Protein AF-A0A8A1LXC2-F1 (afdb_monomer)

Secondary structure (DSSP, 8-state):
-TTGGGSHHHHHHHHHTTTSGGGGGGSHHHHHT----TT-EETTTEEEEEEEEPPP--TTS-SS-S-S-S-EEEEEEEE-PPTT--STTTT-EEEEEEEEEEESSGGG-EEEEEEEEEEE--TTSPPPGGGSHHHHHHHHHHHHHHHHHHHHHH--

Mean predicted aligned error: 7.51 Å

Foldseek 3Di:
DLLVCPDPVLVQQLVLQVVPPLNCLSDPVNVVPDPLDAQDRHSQFWGWHDWDFDDDPPPPDPDDDPFFPPGKIKIKTWGHHDPNRPTPQNQKTKMKMWMWTWGGDDPPIDIDIDIDMDIDGDPPDDDDLCVDPVSVVVVVVSVVVVVVVVVVVVDD

Organism: Ajellomyces capsulatus (strain H88) (NCBI:txid544711)

Nearest PDB structures (foldseek):
  9hau-assembly1_AA  TM=4.492E-01  e=2.313E-01  Leviviridae sp.
  8jyw-assembly1_A  TM=5.998E-01  e=9.157E-01  Trichoplax adhaerens
  4u8u-assembly1_N  TM=3.973E-01  e=1.877E+00  Glossoscolex paulistus
  8uej-assembly1_IN  TM=2.956E-01  e=1.311E+00  Caulobacter phage phiCb5
  6ayg-assembly1_A  TM=2.691E-01  e=4.888E+00  Homo sapiens

Structure (mmCIF, N/CA/C/O backbone):
data_AF-A0A8A1LXC2-F1
#
_entry.id   AF-A0A8A1LXC2-F1
#
loop_
_atom_site.group_PDB
_atom_site.id
_atom_site.type_symbol
_atom_site.label_atom_id
_atom_site.label_alt_id
_atom_site.label_comp_id
_atom_site.label_asym_id
_atom_site.label_entity_id
_atom_site.label_seq_id
_atom_site.pdbx_PDB_ins_code
_atom_site.Cartn_x
_atom_site.Cartn_y
_atom_site.Cartn_z
_atom_site.occupancy
_atom_site.B_iso_or_equiv
_atom_site.auth_seq_id
_atom_site.auth_comp_id
_atom_site.auth_asym_id
_atom_site.auth_atom_id
_atom_site.pdbx_PDB_model_num
ATOM 1 N N . MET A 1 1 ? 6.259 -3.878 -0.459 1.00 83.00 1 MET A N 1
ATOM 2 C CA . MET A 1 1 ? 5.256 -3.900 0.638 1.00 83.00 1 MET A CA 1
ATOM 3 C C . MET A 1 1 ? 5.766 -4.456 1.982 1.00 83.00 1 MET A C 1
ATOM 5 O O . MET A 1 1 ? 5.307 -3.971 3.011 1.00 83.00 1 MET A O 1
ATOM 9 N N . LYS A 1 2 ? 6.761 -5.364 2.024 1.00 90.56 2 LYS A N 1
ATOM 10 C CA . LYS A 1 2 ? 7.376 -5.901 3.269 1.00 90.56 2 LYS A CA 1
ATOM 11 C C . LYS A 1 2 ? 7.970 -4.860 4.228 1.00 90.56 2 LYS A C 1
ATOM 13 O O . LYS A 1 2 ? 7.949 -5.017 5.444 1.00 90.56 2 LYS A O 1
ATOM 18 N N . VAL A 1 3 ? 8.540 -3.779 3.701 1.00 88.25 3 VAL A N 1
ATOM 19 C CA . VAL A 1 3 ? 9.126 -2.734 4.557 1.00 88.25 3 VAL A CA 1
ATOM 20 C C . VAL A 1 3 ? 8.027 -1.962 5.298 1.00 88.25 3 VAL A C 1
ATOM 22 O O . VAL A 1 3 ? 8.185 -1.660 6.478 1.00 88.25 3 VAL A O 1
ATOM 25 N N . PHE A 1 4 ? 6.880 -1.726 4.647 1.00 87.75 4 PHE A N 1
ATOM 26 C CA . PHE A 1 4 ? 5.727 -1.091 5.286 1.00 87.75 4 PHE A CA 1
ATOM 27 C C . PHE A 1 4 ? 5.189 -1.926 6.450 1.00 87.75 4 PHE A C 1
ATOM 29 O O . PHE A 1 4 ? 4.888 -1.346 7.489 1.00 87.75 4 PHE A O 1
ATOM 36 N N . SER A 1 5 ? 5.127 -3.262 6.329 1.00 91.00 5 SER A N 1
ATOM 37 C CA . SER A 1 5 ? 4.574 -4.143 7.377 1.00 91.00 5 SER A CA 1
ATOM 38 C C . SER A 1 5 ? 5.327 -4.072 8.716 1.00 91.00 5 SER A C 1
ATOM 40 O O . SER A 1 5 ? 4.807 -4.504 9.742 1.00 91.00 5 SER A O 1
ATOM 42 N N . ARG A 1 6 ? 6.521 -3.464 8.719 1.00 89.31 6 ARG A N 1
ATOM 43 C CA . ARG A 1 6 ? 7.380 -3.228 9.889 1.00 89.31 6 ARG A CA 1
ATOM 44 C C . ARG A 1 6 ? 7.269 -1.810 10.463 1.00 89.31 6 ARG A C 1
ATOM 46 O O . ARG A 1 6 ? 7.991 -1.476 11.400 1.00 89.31 6 ARG A O 1
ATOM 53 N N . THR A 1 7 ? 6.425 -0.952 9.895 1.00 86.19 7 THR A N 1
ATOM 54 C CA . THR A 1 7 ? 6.237 0.427 10.372 1.00 86.19 7 THR A CA 1
ATOM 55 C C . THR A 1 7 ? 5.313 0.477 11.594 1.00 86.19 7 THR A C 1
ATOM 57 O O . THR A 1 7 ? 4.448 -0.389 11.746 1.00 86.19 7 THR A O 1
ATOM 60 N N . PRO A 1 8 ? 5.413 1.516 12.448 1.00 86.06 8 PRO A N 1
ATOM 61 C CA . PRO A 1 8 ? 4.472 1.711 13.553 1.00 86.06 8 PRO A CA 1
ATOM 62 C C . PRO A 1 8 ? 3.006 1.731 13.098 1.00 86.06 8 PRO A C 1
ATOM 64 O O . PRO A 1 8 ? 2.153 1.122 13.739 1.00 86.06 8 PRO A O 1
ATOM 67 N N . GLN A 1 9 ? 2.720 2.372 11.959 1.00 86.12 9 GLN A N 1
ATOM 68 C CA . GLN A 1 9 ? 1.375 2.420 11.384 1.00 86.12 9 GLN A CA 1
ATOM 69 C C . GLN A 1 9 ? 0.871 1.020 11.008 1.00 86.12 9 GLN A C 1
ATOM 71 O O . GLN A 1 9 ? -0.258 0.670 11.346 1.00 86.12 9 GLN A O 1
ATOM 76 N N . ALA A 1 10 ? 1.711 0.192 10.383 1.00 90.25 10 ALA A N 1
ATOM 77 C CA . ALA A 1 10 ? 1.344 -1.182 10.059 1.00 90.25 10 ALA A CA 1
ATOM 78 C C . ALA A 1 10 ? 1.072 -2.033 11.303 1.00 90.25 10 ALA A C 1
ATOM 80 O O . ALA A 1 10 ? 0.110 -2.794 11.301 1.00 90.25 10 ALA A O 1
ATOM 81 N N . TYR A 1 11 ? 1.845 -1.879 12.383 1.00 91.75 11 TYR A N 1
ATOM 82 C CA . TYR A 1 11 ? 1.574 -2.599 13.632 1.00 91.75 11 TYR A CA 1
ATOM 83 C C . TYR A 1 11 ? 0.218 -2.233 14.243 1.00 91.75 11 TYR A C 1
ATOM 85 O O . TYR A 1 11 ? -0.491 -3.119 14.723 1.00 91.75 11 TYR A O 1
ATOM 93 N N . VAL A 1 12 ? -0.168 -0.952 14.196 1.00 90.44 12 VAL A N 1
ATOM 94 C CA . VAL A 1 12 ? -1.485 -0.498 14.672 1.00 90.44 12 VAL A CA 1
ATOM 95 C C . VAL A 1 12 ? -2.607 -1.125 13.842 1.00 90.44 12 VAL A C 1
ATOM 97 O O . VAL A 1 12 ? -3.514 -1.732 14.413 1.00 90.44 12 VAL A O 1
ATOM 100 N N . ILE A 1 13 ? -2.521 -1.041 12.509 1.00 91.44 13 ILE A N 1
ATOM 101 C CA . ILE A 1 13 ? -3.529 -1.617 11.602 1.00 91.44 13 ILE A CA 1
ATOM 102 C C . ILE A 1 13 ? -3.611 -3.135 11.805 1.00 91.44 13 ILE A C 1
ATOM 104 O O . ILE A 1 13 ? -4.695 -3.682 11.996 1.00 91.44 13 ILE A O 1
ATOM 108 N N . ARG A 1 14 ? -2.461 -3.817 11.837 1.00 94.56 14 ARG A N 1
ATOM 109 C CA . ARG A 1 14 ? -2.371 -5.264 12.043 1.00 94.56 14 ARG A CA 1
ATOM 110 C C . ARG A 1 14 ? -3.001 -5.681 13.370 1.00 94.56 14 ARG A C 1
ATOM 112 O O . ARG A 1 14 ? -3.776 -6.629 13.400 1.00 94.56 14 ARG A O 1
ATOM 119 N N . SER A 1 15 ? -2.733 -4.963 14.461 1.00 93.81 15 SER A N 1
ATOM 120 C CA . SER A 1 15 ? -3.335 -5.271 15.764 1.00 93.81 15 SER A CA 1
ATOM 121 C C . SER A 1 15 ? -4.861 -5.134 15.756 1.00 93.81 15 SER A C 1
ATOM 123 O O . SER A 1 15 ? -5.539 -5.942 16.390 1.00 93.81 15 SER A O 1
ATOM 125 N N . ALA A 1 16 ? -5.406 -4.151 15.037 1.00 93.06 16 ALA A N 1
ATOM 126 C CA . ALA A 1 16 ? -6.851 -3.966 14.889 1.00 93.06 16 ALA A CA 1
ATOM 127 C C . ALA A 1 16 ? -7.526 -5.040 14.011 1.00 93.06 16 ALA A C 1
ATOM 129 O O . ALA A 1 16 ? -8.750 -5.114 13.965 1.00 93.06 16 ALA A O 1
ATOM 130 N N . LEU A 1 17 ? -6.738 -5.888 13.344 1.00 94.62 17 LEU A N 1
ATOM 131 C CA . LEU A 1 17 ? -7.204 -7.004 12.519 1.00 94.62 17 LEU A CA 1
ATOM 132 C C . LEU A 1 17 ? -7.050 -8.370 13.202 1.00 94.62 17 LEU A C 1
ATOM 134 O O . LEU A 1 17 ? -7.234 -9.393 12.552 1.00 94.62 17 LEU A O 1
ATOM 138 N N . LYS A 1 18 ? -6.711 -8.445 14.495 1.00 92.94 18 LYS A N 1
ATOM 139 C CA . LYS A 1 18 ? -6.609 -9.739 15.198 1.00 92.94 18 LYS A CA 1
ATOM 140 C C . LYS A 1 18 ? -7.898 -10.560 15.051 1.00 92.94 18 LYS A C 1
ATOM 142 O O . LYS A 1 18 ? -8.985 -10.071 15.333 1.00 92.94 18 LYS A O 1
ATOM 147 N N . GLY A 1 19 ? -7.756 -11.815 14.620 1.00 91.56 19 GLY A N 1
ATOM 148 C CA . GLY A 1 19 ? -8.883 -12.714 14.333 1.00 91.56 19 GLY A CA 1
ATOM 149 C C . GLY A 1 19 ? -9.516 -12.531 12.947 1.00 91.56 19 GLY A C 1
ATOM 150 O O . GLY A 1 19 ? -10.338 -13.351 12.553 1.00 91.56 19 GLY A O 1
ATOM 151 N N . ASN A 1 20 ? -9.116 -11.510 12.184 1.00 94.50 20 ASN A N 1
ATOM 152 C CA . ASN A 1 20 ? -9.516 -11.314 10.794 1.00 94.50 20 ASN A CA 1
ATOM 153 C C . ASN A 1 20 ? -8.472 -11.948 9.844 1.00 94.50 20 ASN A C 1
ATOM 155 O O . ASN A 1 20 ? -7.271 -11.767 10.071 1.00 94.50 20 ASN A O 1
ATOM 159 N N . PRO A 1 21 ? -8.878 -12.631 8.753 1.00 94.38 21 PRO A N 1
ATOM 160 C CA . PRO A 1 21 ? -7.947 -13.187 7.760 1.00 94.38 21 PRO A CA 1
ATOM 161 C C . PRO A 1 21 ? -6.951 -12.166 7.188 1.00 94.38 21 PRO A C 1
ATOM 163 O O . PRO A 1 21 ? -5.793 -12.496 6.936 1.00 94.38 21 PRO A O 1
ATOM 166 N N . ALA A 1 22 ? -7.358 -10.899 7.062 1.00 95.56 22 ALA A N 1
ATOM 167 C CA . ALA A 1 22 ? -6.512 -9.811 6.582 1.00 95.56 22 ALA A CA 1
ATOM 168 C C . ALA A 1 22 ? -5.276 -9.564 7.470 1.00 95.56 22 ALA A C 1
ATOM 170 O O . ALA A 1 22 ? -4.297 -8.988 7.001 1.00 95.56 22 ALA A O 1
ATOM 171 N N . HIS A 1 23 ? -5.261 -10.035 8.723 1.00 95.88 23 HIS A N 1
ATOM 172 C CA . HIS A 1 23 ? -4.083 -9.976 9.593 1.00 95.88 23 HIS A CA 1
ATOM 173 C C . HIS A 1 23 ? -2.858 -10.688 9.000 1.00 95.88 23 HIS A C 1
ATOM 175 O O . HIS A 1 23 ? -1.732 -10.224 9.186 1.00 95.88 23 HIS A O 1
ATOM 181 N N . ALA A 1 24 ? -3.059 -11.807 8.296 1.00 95.88 24 ALA A N 1
ATOM 182 C CA . ALA A 1 24 ? -1.971 -12.593 7.710 1.00 95.88 24 ALA A CA 1
ATOM 183 C C . ALA A 1 24 ? -1.309 -11.888 6.511 1.00 95.88 24 ALA A C 1
ATOM 185 O O . ALA A 1 24 ? -0.155 -12.148 6.191 1.00 95.88 24 ALA A O 1
ATOM 186 N N . THR A 1 25 ? -1.992 -10.918 5.892 1.00 96.38 25 THR A N 1
ATOM 187 C CA . THR A 1 25 ? -1.486 -10.191 4.708 1.00 96.38 25 THR A CA 1
ATOM 188 C C . THR A 1 25 ? -0.328 -9.225 5.003 1.00 96.38 25 THR A C 1
ATOM 190 O O . THR A 1 25 ? 0.176 -8.559 4.101 1.00 96.38 25 THR A O 1
ATOM 193 N N . PHE A 1 26 ? 0.098 -9.132 6.268 1.00 96.56 26 PHE A N 1
ATOM 194 C CA . PHE A 1 26 ? 1.299 -8.407 6.697 1.00 96.56 26 PHE A CA 1
ATOM 195 C C . PHE A 1 26 ? 2.552 -9.290 6.735 1.00 96.56 26 PHE A C 1
ATOM 197 O O . PHE A 1 26 ? 3.657 -8.764 6.901 1.00 96.56 26 PHE A O 1
ATOM 204 N N . ASP A 1 27 ? 2.391 -10.613 6.662 1.00 96.12 27 ASP A N 1
ATOM 205 C CA . ASP A 1 27 ? 3.495 -11.558 6.779 1.00 96.12 27 ASP A CA 1
ATOM 206 C C . ASP A 1 27 ? 4.323 -11.593 5.498 1.00 96.12 27 ASP A C 1
ATOM 208 O O . ASP A 1 27 ? 3.779 -11.589 4.395 1.00 96.12 27 ASP A O 1
ATOM 212 N N . ASP A 1 28 ? 5.650 -11.661 5.647 1.00 95.31 28 ASP A N 1
ATOM 213 C CA . ASP A 1 28 ? 6.575 -11.658 4.509 1.00 95.31 28 ASP A CA 1
ATOM 214 C C . ASP A 1 28 ? 6.249 -12.785 3.518 1.00 95.31 28 ASP A C 1
ATOM 216 O O . ASP A 1 28 ? 6.217 -12.535 2.322 1.00 95.31 28 ASP A O 1
ATOM 220 N N . ALA A 1 29 ? 5.919 -13.985 4.012 1.00 95.81 29 ALA A N 1
ATOM 221 C CA . ALA A 1 29 ? 5.546 -15.122 3.171 1.00 95.81 29 ALA A CA 1
ATOM 222 C C . ALA A 1 29 ? 4.261 -14.876 2.366 1.00 95.81 29 ALA A C 1
ATOM 224 O O . ALA A 1 29 ? 4.163 -15.319 1.227 1.00 95.81 29 ALA A O 1
ATOM 225 N N . CYS A 1 30 ? 3.287 -14.160 2.939 1.00 95.69 30 CYS A N 1
ATOM 226 C CA . CYS A 1 30 ? 2.090 -13.777 2.201 1.00 95.69 30 CYS A CA 1
ATOM 227 C C . CYS A 1 30 ? 2.445 -12.752 1.126 1.00 95.69 30 CYS A C 1
ATOM 229 O O . CYS A 1 30 ? 2.059 -12.936 -0.018 1.00 95.69 30 CYS A O 1
ATOM 231 N N . ILE A 1 31 ? 3.219 -11.718 1.477 1.00 94.75 31 ILE A N 1
ATOM 232 C CA . ILE A 1 31 ? 3.608 -10.654 0.544 1.00 94.75 31 ILE A CA 1
ATOM 233 C C . ILE A 1 31 ? 4.466 -11.196 -0.608 1.00 94.75 31 ILE A C 1
ATOM 235 O O . ILE A 1 31 ? 4.305 -10.749 -1.738 1.00 94.75 31 ILE A O 1
ATOM 239 N N . ASP A 1 32 ? 5.359 -12.145 -0.332 1.00 94.25 32 ASP A N 1
ATOM 240 C CA . ASP A 1 32 ? 6.244 -12.758 -1.329 1.00 94.25 32 ASP A CA 1
ATOM 241 C C . ASP A 1 32 ? 5.506 -13.697 -2.291 1.00 94.25 32 ASP A C 1
ATOM 243 O O . ASP A 1 32 ? 6.000 -13.948 -3.386 1.00 94.25 32 ASP A O 1
ATOM 247 N N . ALA A 1 33 ? 4.328 -14.193 -1.905 1.00 95.75 33 ALA A N 1
ATOM 248 C CA . ALA A 1 33 ? 3.474 -15.022 -2.751 1.00 95.75 33 ALA A CA 1
ATOM 249 C C . ALA A 1 33 ? 2.483 -14.210 -3.607 1.00 95.75 33 ALA A C 1
ATOM 251 O O . ALA A 1 33 ? 1.764 -14.799 -4.410 1.00 95.75 33 ALA A O 1
ATOM 252 N N . LEU A 1 34 ? 2.404 -12.886 -3.423 1.00 95.00 34 LEU A N 1
ATOM 253 C CA . LEU A 1 34 ? 1.482 -12.039 -4.177 1.00 95.00 34 LEU A CA 1
ATOM 254 C C . LEU A 1 34 ? 1.957 -11.844 -5.614 1.00 95.00 34 LEU A C 1
ATOM 256 O O . LEU A 1 34 ? 3.093 -11.439 -5.859 1.00 95.00 34 LEU A O 1
ATOM 260 N N . GLU A 1 35 ? 1.028 -12.003 -6.550 1.00 94.88 35 GLU A N 1
ATOM 261 C CA . GLU A 1 35 ? 1.212 -11.587 -7.941 1.00 94.88 35 GLU A CA 1
ATOM 262 C C . GLU A 1 35 ? 0.707 -10.155 -8.182 1.00 94.88 35 GLU A C 1
ATOM 264 O O . GLU A 1 35 ? 0.871 -9.617 -9.274 1.00 94.88 35 GLU A O 1
ATOM 269 N N . PHE A 1 36 ? 0.110 -9.517 -7.171 1.00 94.88 36 PHE A N 1
ATOM 270 C CA . PHE A 1 36 ? -0.502 -8.192 -7.262 1.00 94.88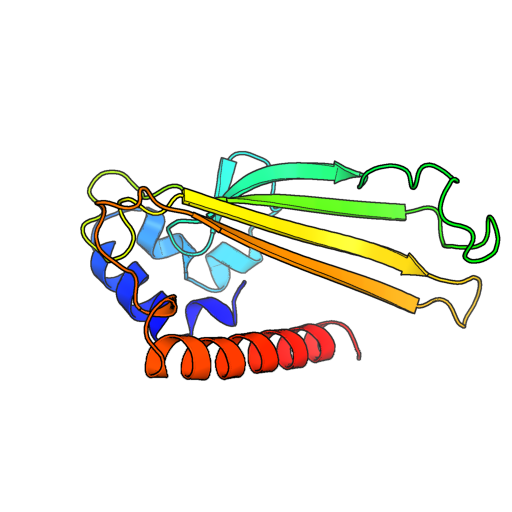 36 PHE A CA 1
ATOM 271 C C . PHE A 1 36 ? -1.554 -8.118 -8.375 1.00 94.88 36 PHE A C 1
ATOM 273 O O . PHE A 1 36 ? -1.586 -7.166 -9.150 1.00 94.88 36 PHE A O 1
ATOM 280 N N . VAL A 1 37 ? -2.410 -9.133 -8.473 1.00 96.38 37 VAL A N 1
ATOM 281 C CA . VAL A 1 37 ? -3.541 -9.166 -9.414 1.00 96.38 37 VAL A CA 1
ATOM 282 C C . VAL A 1 37 ? -4.813 -8.621 -8.755 1.00 96.38 37 VAL A C 1
ATOM 284 O O . VAL A 1 37 ? -4.900 -8.617 -7.526 1.00 96.38 37 VAL A O 1
ATOM 287 N N . PRO A 1 38 ? -5.814 -8.141 -9.521 1.00 97.94 38 PRO A N 1
ATOM 288 C CA . PRO A 1 38 ? -7.042 -7.604 -8.941 1.00 97.94 38 PRO A CA 1
ATOM 289 C C . PRO A 1 38 ? -7.688 -8.545 -7.914 1.00 97.94 38 PRO A C 1
ATOM 291 O O . PRO A 1 38 ? -7.911 -9.722 -8.188 1.00 97.94 38 PRO A O 1
ATOM 294 N N . GLY A 1 39 ? -7.996 -8.006 -6.733 1.00 96.94 39 GLY A N 1
ATOM 295 C CA . GLY A 1 39 ? -8.509 -8.751 -5.579 1.00 96.94 39 GLY A CA 1
ATOM 296 C C . GLY A 1 39 ? -7.450 -9.126 -4.537 1.00 96.94 39 GLY A C 1
ATOM 297 O O . GLY A 1 39 ? -7.813 -9.382 -3.386 1.00 96.94 39 GLY A O 1
ATOM 298 N N . ASP A 1 40 ? -6.159 -9.091 -4.883 1.00 97.19 40 ASP A N 1
ATOM 299 C CA . ASP A 1 40 ? -5.082 -9.322 -3.921 1.00 97.19 40 ASP A CA 1
ATOM 300 C C . ASP A 1 40 ? -5.121 -8.281 -2.803 1.00 97.19 40 ASP A C 1
ATOM 302 O O . ASP A 1 40 ? -5.143 -7.072 -3.046 1.00 97.19 40 ASP A O 1
ATOM 306 N N . ARG A 1 41 ? -5.092 -8.751 -1.553 1.00 96.38 41 ARG A N 1
ATOM 307 C CA . ARG A 1 41 ? -5.073 -7.896 -0.365 1.00 96.38 41 ARG A CA 1
ATOM 308 C C . ARG A 1 41 ? -3.692 -7.887 0.269 1.00 96.38 41 ARG A C 1
ATOM 310 O O . ARG A 1 41 ? -3.142 -8.932 0.604 1.00 96.38 41 ARG A O 1
ATOM 317 N N . VAL A 1 42 ? -3.173 -6.692 0.516 1.00 94.75 42 VAL A N 1
ATOM 318 C CA . VAL A 1 42 ? -1.820 -6.454 1.016 1.00 94.75 42 VAL A CA 1
ATOM 319 C C . VAL A 1 42 ? -1.872 -5.577 2.257 1.00 94.75 42 VAL A C 1
ATOM 321 O O . VAL A 1 42 ? -2.558 -4.555 2.276 1.00 94.75 42 VAL A O 1
ATOM 324 N N . ASN A 1 43 ? -1.122 -5.946 3.299 1.00 94.81 43 ASN A N 1
ATOM 325 C CA . ASN A 1 43 ? -1.008 -5.172 4.540 1.00 94.81 43 ASN A CA 1
ATOM 326 C C . ASN A 1 43 ? -2.374 -4.728 5.107 1.00 94.81 43 ASN A C 1
ATOM 328 O O . ASN A 1 43 ? -2.566 -3.586 5.530 1.00 94.81 43 ASN A O 1
ATOM 332 N N . GLY A 1 44 ? -3.339 -5.642 5.088 1.00 94.94 44 GLY A N 1
ATOM 333 C CA . GLY A 1 44 ? -4.649 -5.526 5.712 1.00 94.94 44 GLY A CA 1
ATOM 334 C C . GLY A 1 44 ? -5.673 -4.765 4.884 1.00 94.94 44 GLY A C 1
ATOM 335 O O . GLY A 1 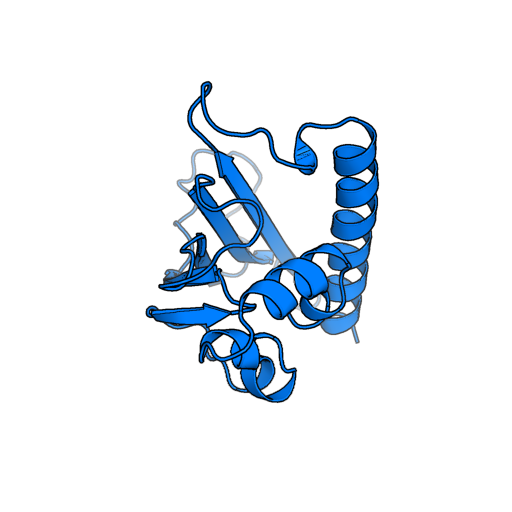44 ? -6.778 -5.260 4.686 1.00 94.94 44 GLY A O 1
ATOM 336 N N . ALA A 1 45 ? -5.325 -3.574 4.409 1.00 92.38 45 ALA A N 1
ATOM 337 C CA . ALA A 1 45 ? -6.300 -2.628 3.871 1.00 92.38 45 ALA A CA 1
ATOM 338 C C . ALA A 1 45 ? -6.078 -2.247 2.403 1.00 92.38 45 ALA A C 1
ATOM 340 O O . ALA A 1 45 ? -6.932 -1.577 1.845 1.00 92.38 45 ALA A O 1
ATOM 341 N N . TYR A 1 46 ? -4.980 -2.647 1.7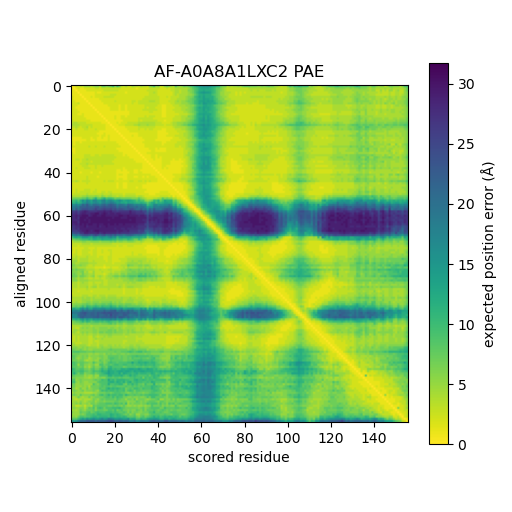60 1.00 94.50 46 TYR A N 1
ATOM 342 C CA . TYR A 1 46 ? -4.755 -2.321 0.350 1.00 94.50 46 TYR A CA 1
ATOM 343 C C . TYR A 1 46 ? -5.228 -3.474 -0.523 1.00 94.50 46 TYR A C 1
ATOM 345 O O . TYR A 1 46 ? -4.698 -4.574 -0.405 1.00 94.50 46 TYR A O 1
ATOM 353 N N . VAL A 1 47 ? -6.221 -3.236 -1.372 1.00 97.00 47 VAL A N 1
ATOM 354 C CA . VAL A 1 47 ? -6.741 -4.229 -2.317 1.00 97.00 47 VAL A CA 1
ATOM 355 C C . VAL A 1 47 ? -6.359 -3.803 -3.719 1.00 97.00 47 VAL A C 1
ATOM 357 O O . VAL A 1 47 ? -6.658 -2.681 -4.120 1.00 97.00 47 VAL A O 1
ATOM 360 N N . VAL A 1 48 ? -5.695 -4.679 -4.464 1.00 97.75 48 VAL A N 1
ATOM 361 C CA . VAL A 1 48 ? -5.356 -4.421 -5.862 1.00 97.75 48 VAL A CA 1
ATOM 362 C C . VAL A 1 48 ? -6.642 -4.301 -6.673 1.00 97.75 48 VAL A C 1
ATOM 364 O O . VAL A 1 48 ? -7.492 -5.190 -6.653 1.00 97.75 48 VAL A O 1
ATOM 367 N N . THR A 1 49 ? -6.772 -3.203 -7.407 1.00 97.69 49 THR A N 1
ATOM 368 C CA . THR A 1 49 ? -7.893 -2.942 -8.317 1.00 97.69 49 THR A CA 1
ATOM 369 C C . THR A 1 49 ? -7.478 -3.020 -9.778 1.00 97.69 49 THR A C 1
ATOM 371 O O . THR A 1 49 ? -8.322 -3.268 -10.635 1.00 97.69 49 THR A O 1
ATOM 374 N N . TYR A 1 50 ? -6.188 -2.843 -10.068 1.00 96.12 50 TYR A N 1
ATOM 375 C CA . TYR A 1 50 ? -5.651 -2.878 -11.422 1.00 96.12 50 TYR A CA 1
ATOM 376 C C . TYR A 1 50 ? -4.217 -3.410 -11.433 1.00 96.12 50 TYR A C 1
ATOM 378 O O . TYR A 1 50 ? -3.413 -3.042 -10.576 1.00 96.12 50 TYR A O 1
ATOM 386 N N . ARG A 1 51 ? -3.900 -4.223 -12.444 1.00 94.69 51 ARG A N 1
ATOM 387 C CA . ARG A 1 51 ? -2.537 -4.557 -12.867 1.00 94.69 51 ARG A CA 1
ATOM 388 C C . ARG A 1 51 ? -2.514 -4.651 -14.387 1.00 94.69 51 ARG A C 1
ATOM 390 O O . ARG A 1 51 ? -3.363 -5.329 -14.962 1.00 94.69 51 ARG A O 1
ATOM 397 N N . GLY A 1 52 ? -1.556 -3.993 -15.018 1.00 92.12 52 GLY A N 1
ATOM 398 C CA . GLY A 1 52 ? -1.413 -4.016 -16.468 1.00 92.12 52 GLY A CA 1
ATOM 399 C C . GLY A 1 52 ? -0.448 -2.953 -16.963 1.00 92.12 52 GLY A C 1
ATOM 400 O O . GLY A 1 52 ? 0.358 -2.435 -16.190 1.00 92.12 52 GLY A O 1
ATOM 401 N N . GLU A 1 53 ? -0.549 -2.637 -18.247 1.00 87.81 53 GLU A N 1
ATOM 402 C CA . GLU A 1 53 ? 0.240 -1.579 -18.870 1.00 87.81 53 GLU A CA 1
ATOM 403 C C . GLU A 1 53 ? -0.117 -0.208 -18.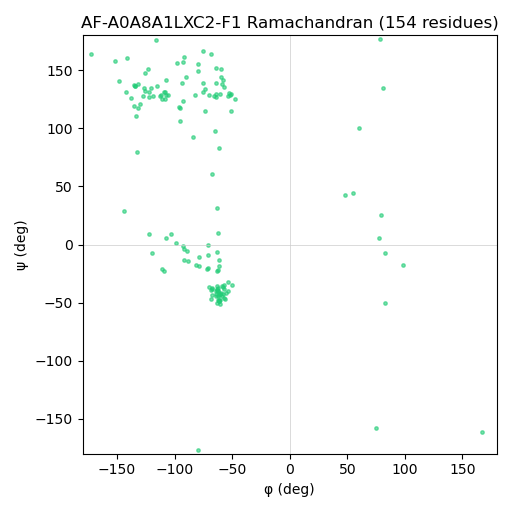270 1.00 87.81 53 GLU A C 1
ATOM 405 O O . GLU A 1 53 ? -1.277 0.096 -17.974 1.00 87.81 53 GLU A O 1
ATOM 410 N N . GLY A 1 54 ? 0.884 0.637 -18.030 1.00 74.12 54 GLY A N 1
ATOM 411 C CA . GLY A 1 54 ? 0.620 2.029 -17.680 1.00 74.12 54 GLY A CA 1
ATOM 412 C C . GLY A 1 54 ? 0.043 2.803 -18.871 1.00 74.12 54 GLY A C 1
ATOM 413 O O . GLY A 1 54 ? 0.101 2.328 -20.004 1.00 74.12 54 GLY A O 1
ATOM 414 N N . PRO A 1 55 ? -0.559 3.982 -18.636 1.00 66.50 55 PRO A N 1
ATOM 415 C CA . PRO A 1 55 ? -1.119 4.783 -19.719 1.00 66.50 55 PRO A CA 1
ATOM 416 C C . PRO A 1 55 ? -0.043 5.106 -20.763 1.00 66.50 55 PRO A C 1
ATOM 418 O O . PRO A 1 55 ? 1.067 5.499 -20.396 1.00 66.50 55 PRO A O 1
ATOM 421 N N . GLU A 1 56 ? -0.384 4.970 -22.051 1.00 58.41 56 GLU A N 1
ATOM 422 C CA . GLU A 1 56 ? 0.447 5.501 -23.134 1.00 58.41 56 GLU A CA 1
ATOM 423 C C . GLU A 1 56 ? 0.726 6.978 -22.832 1.00 58.41 56 GLU A C 1
ATOM 425 O O . GLU A 1 56 ? -0.191 7.752 -22.536 1.00 58.41 56 GLU A O 1
ATOM 430 N N . GLN A 1 57 ? 1.999 7.382 -22.867 1.00 55.97 57 GLN A N 1
ATOM 431 C CA . GLN A 1 57 ? 2.329 8.799 -22.810 1.00 55.97 57 GLN A CA 1
ATOM 432 C C . GLN A 1 57 ? 1.780 9.450 -24.082 1.00 55.97 57 GLN A C 1
ATOM 434 O O . GLN A 1 57 ? 2.419 9.414 -25.134 1.00 55.97 57 GLN A O 1
ATOM 439 N N . ASP A 1 58 ? 0.599 10.064 -23.984 1.00 45.62 58 ASP A N 1
ATOM 440 C CA . ASP A 1 58 ? 0.094 10.973 -25.006 1.00 45.62 58 ASP A CA 1
ATOM 441 C C . ASP A 1 58 ? 1.196 12.000 -25.283 1.00 45.62 58 ASP A C 1
ATOM 443 O O . ASP A 1 58 ? 1.575 12.778 -24.401 1.00 45.62 58 ASP A O 1
ATOM 447 N N . GLY A 1 59 ? 1.734 11.977 -26.506 1.00 49.25 59 GLY A N 1
ATOM 448 C CA . GLY A 1 59 ? 2.935 12.691 -26.960 1.00 49.25 59 GLY A CA 1
ATOM 449 C C . GLY A 1 59 ? 2.878 14.228 -26.938 1.00 49.25 59 GLY A C 1
ATOM 450 O O . GLY A 1 59 ? 3.491 14.881 -27.778 1.00 49.25 59 GLY A O 1
ATOM 451 N N . SER A 1 60 ? 2.143 14.828 -26.003 1.00 45.41 60 SER A N 1
ATOM 452 C CA . SER A 1 60 ? 2.041 16.269 -25.764 1.00 45.41 60 SER A CA 1
ATOM 453 C C . SER A 1 60 ? 3.103 16.803 -24.789 1.00 45.41 60 SER A C 1
ATOM 455 O O . SER A 1 60 ? 3.360 18.008 -24.749 1.00 45.41 60 SER A O 1
ATOM 457 N N . GLY A 1 61 ? 3.791 15.927 -24.053 1.00 42.44 61 GLY A N 1
ATOM 458 C CA . GLY A 1 61 ? 4.962 16.285 -23.261 1.00 42.44 61 GLY A CA 1
ATOM 459 C C . GLY A 1 61 ? 6.225 16.286 -24.116 1.00 42.44 61 GLY A C 1
ATOM 460 O O . GLY A 1 61 ? 6.891 15.266 -24.239 1.00 42.44 61 GLY A O 1
ATOM 461 N N . SER A 1 62 ? 6.599 17.435 -24.684 1.00 41.81 62 SER A N 1
ATOM 462 C CA . SER A 1 62 ? 7.950 17.653 -25.224 1.00 41.81 62 SER A CA 1
ATOM 463 C C . SER A 1 62 ? 9.012 17.523 -24.120 1.00 41.81 62 SER A C 1
ATOM 465 O O . SER A 1 62 ? 9.496 18.509 -23.569 1.00 41.81 62 SER A O 1
ATOM 467 N N . ARG A 1 63 ? 9.407 16.285 -23.823 1.00 43.19 63 ARG A N 1
ATOM 468 C CA . ARG A 1 63 ? 10.734 15.903 -23.340 1.00 43.19 63 ARG A CA 1
ATOM 469 C C . ARG A 1 63 ? 11.190 14.696 -24.154 1.00 43.19 63 ARG A C 1
ATOM 471 O O . ARG A 1 63 ? 11.096 13.570 -23.707 1.00 43.19 63 ARG A O 1
ATOM 478 N N . GLY A 1 64 ? 11.667 14.991 -25.361 1.00 35.19 64 GLY A N 1
ATOM 479 C CA . GLY A 1 64 ? 12.672 14.203 -26.073 1.00 35.19 64 GLY A CA 1
ATOM 480 C C . GLY A 1 64 ? 12.344 12.743 -26.394 1.00 35.19 64 GLY A C 1
ATOM 481 O O . GLY A 1 64 ? 12.643 11.866 -25.602 1.00 35.19 64 GLY A O 1
ATOM 482 N N . GLY A 1 65 ? 11.936 12.513 -27.645 1.00 38.38 65 GLY A N 1
ATOM 483 C CA . GLY A 1 65 ? 12.278 11.302 -28.400 1.00 38.38 65 GLY A CA 1
ATOM 484 C C . GLY A 1 65 ? 11.440 10.057 -28.109 1.00 38.38 65 GLY A C 1
ATOM 485 O O . GLY A 1 65 ? 11.221 9.678 -26.967 1.00 38.38 65 GLY A O 1
ATOM 486 N N . LYS A 1 66 ? 11.027 9.373 -29.179 1.00 45.47 66 LYS A N 1
ATOM 487 C CA . LYS A 1 66 ? 10.540 7.985 -29.167 1.00 45.47 66 LYS A CA 1
ATOM 488 C C . LYS A 1 66 ? 11.691 7.022 -28.811 1.00 45.47 66 LYS A C 1
ATOM 490 O O . LYS A 1 66 ? 12.095 6.225 -29.651 1.00 45.47 66 LYS A O 1
ATOM 495 N N . ASN A 1 67 ? 12.282 7.176 -27.627 1.00 45.47 67 ASN A N 1
ATOM 496 C CA . ASN A 1 67 ? 13.533 6.514 -27.236 1.00 45.47 67 ASN A CA 1
ATOM 497 C C . ASN A 1 67 ? 13.552 6.110 -25.743 1.00 45.47 67 ASN A C 1
ATOM 499 O O . ASN A 1 67 ? 14.609 6.066 -25.112 1.00 45.47 67 ASN A O 1
ATOM 503 N N . SER A 1 68 ? 12.387 5.831 -25.158 1.00 49.16 68 SER A N 1
ATOM 504 C CA . SER A 1 68 ? 12.265 5.223 -23.826 1.00 49.16 68 SER A CA 1
ATOM 505 C C . SER A 1 68 ? 11.776 3.797 -24.025 1.00 49.16 68 SER A C 1
ATOM 507 O O . SER A 1 68 ? 10.854 3.594 -24.807 1.00 49.16 68 SER A O 1
ATOM 509 N N . ALA A 1 69 ? 12.417 2.811 -23.398 1.00 52.75 69 ALA A N 1
ATOM 510 C CA . ALA A 1 69 ? 12.041 1.409 -23.539 1.00 52.75 69 ALA A CA 1
ATOM 511 C C . ALA A 1 69 ? 10.516 1.217 -23.372 1.00 52.75 69 ALA A C 1
ATOM 513 O O . ALA A 1 69 ? 9.947 1.634 -22.369 1.00 52.75 69 ALA A O 1
ATOM 514 N N . ASP A 1 70 ? 9.893 0.590 -24.375 1.00 65.25 70 ASP A N 1
ATOM 515 C CA . ASP A 1 70 ? 8.445 0.531 -24.674 1.00 65.25 70 ASP A CA 1
ATOM 516 C C . ASP A 1 70 ? 7.551 -0.130 -23.603 1.00 65.25 70 ASP A C 1
ATOM 518 O O . ASP A 1 70 ? 6.385 -0.425 -23.859 1.00 65.25 70 ASP A O 1
ATOM 522 N N . TRP A 1 71 ? 8.072 -0.415 -22.409 1.00 72.06 71 TRP A N 1
ATOM 523 C CA . TRP A 1 71 ? 7.320 -1.080 -21.354 1.00 72.06 71 TRP A CA 1
ATOM 524 C C . TRP A 1 71 ? 7.071 -0.142 -20.174 1.00 72.06 71 TRP A C 1
ATOM 526 O O . TRP A 1 71 ? 7.976 0.473 -19.603 1.00 72.06 71 TRP A O 1
ATOM 536 N N . CYS A 1 72 ? 5.798 -0.071 -19.807 1.00 83.50 72 CYS A N 1
ATOM 537 C CA . CYS A 1 72 ? 5.308 0.612 -18.629 1.00 83.50 72 CYS A CA 1
ATOM 538 C C . CYS A 1 72 ? 4.358 -0.346 -17.922 1.00 83.50 72 CYS A C 1
ATOM 540 O O . CYS A 1 72 ? 3.341 -0.729 -18.493 1.00 83.50 72 CYS A O 1
ATOM 542 N N . GLU A 1 73 ? 4.680 -0.748 -16.698 1.00 90.25 73 GLU A N 1
ATOM 543 C CA . GLU A 1 73 ? 3.789 -1.559 -15.869 1.00 90.25 73 GLU A CA 1
ATOM 544 C C . GLU A 1 73 ? 3.210 -0.715 -14.742 1.00 90.25 73 GLU A C 1
ATOM 546 O O . GLU A 1 73 ? 3.906 0.098 -14.132 1.00 90.25 73 GLU A O 1
ATOM 551 N N . ARG A 1 74 ? 1.935 -0.936 -14.426 1.00 93.00 74 ARG A N 1
ATOM 552 C CA . ARG A 1 74 ? 1.217 -0.225 -13.375 1.00 93.00 74 ARG A CA 1
ATOM 553 C C . ARG A 1 74 ? 0.394 -1.178 -12.520 1.00 93.00 74 ARG A C 1
ATOM 555 O O . ARG A 1 74 ? -0.320 -2.040 -13.030 1.00 93.00 74 ARG A O 1
ATOM 562 N N . VAL A 1 75 ? 0.438 -0.951 -11.212 1.00 95.19 75 VAL A N 1
ATOM 563 C CA . VAL A 1 75 ? -0.439 -1.565 -10.212 1.00 95.19 75 VAL A CA 1
ATOM 564 C C . VAL A 1 75 ? -1.172 -0.461 -9.462 1.00 95.19 75 VAL A C 1
ATOM 566 O O . VAL A 1 75 ? -0.553 0.484 -8.972 1.00 95.19 75 VAL A O 1
ATOM 569 N N . GLU A 1 76 ? -2.488 -0.594 -9.334 1.00 96.00 76 GLU A N 1
ATOM 570 C CA . GLU A 1 76 ? -3.309 0.289 -8.505 1.00 96.00 76 GLU A CA 1
ATOM 571 C C . GLU A 1 76 ? -3.915 -0.504 -7.354 1.00 96.00 76 GLU A C 1
ATOM 573 O O . GLU A 1 76 ? -4.411 -1.618 -7.536 1.00 96.00 76 GLU A O 1
ATOM 578 N N . MET A 1 77 ? -3.885 0.080 -6.162 1.00 97.06 77 MET A N 1
ATOM 579 C CA . MET A 1 77 ? -4.468 -0.494 -4.960 1.00 97.06 77 MET A CA 1
ATOM 580 C C . MET A 1 77 ? -5.391 0.518 -4.300 1.00 97.06 77 MET A C 1
ATOM 582 O O . MET A 1 77 ? -4.966 1.630 -3.993 1.00 97.06 77 MET A O 1
ATOM 586 N N . ARG A 1 78 ? -6.629 0.127 -4.009 1.00 96.69 78 ARG A N 1
ATOM 587 C CA . ARG A 1 78 ? -7.558 0.936 -3.219 1.00 96.69 78 ARG A CA 1
ATOM 588 C C . ARG A 1 78 ? -7.426 0.603 -1.739 1.00 96.69 78 ARG A C 1
ATOM 590 O O . ARG A 1 78 ? -7.212 -0.549 -1.363 1.00 96.69 78 ARG A O 1
ATOM 597 N N . LEU A 1 79 ? -7.573 1.616 -0.894 1.00 94.38 79 LEU A N 1
ATOM 598 C CA . LEU A 1 79 ? -7.766 1.427 0.533 1.00 94.38 79 LEU A CA 1
ATOM 599 C C . LEU A 1 79 ? -9.194 0.922 0.775 1.00 94.38 79 LEU A C 1
ATOM 601 O O . LEU A 1 79 ? -10.168 1.626 0.521 1.00 94.38 79 LEU A O 1
ATOM 605 N N . GLU A 1 80 ? -9.304 -0.303 1.263 1.00 93.88 80 GLU A N 1
ATOM 606 C CA . GLU A 1 80 ? -10.552 -0.962 1.610 1.00 93.88 80 GLU A CA 1
ATOM 607 C C . GLU A 1 80 ? -10.398 -1.621 2.981 1.00 93.88 80 GLU A C 1
ATOM 609 O O . GLU A 1 80 ? -9.664 -2.603 3.153 1.00 93.88 80 GLU A O 1
ATOM 614 N N . THR A 1 81 ? -11.084 -1.076 3.982 1.00 92.12 81 THR A N 1
ATOM 615 C CA . THR A 1 81 ? -11.018 -1.610 5.340 1.00 92.12 81 THR A CA 1
ATOM 616 C C . THR A 1 81 ? -11.734 -2.965 5.423 1.00 92.12 81 THR A C 1
ATOM 618 O O . THR A 1 81 ? -12.877 -3.094 4.984 1.00 92.12 81 THR A O 1
ATOM 621 N N . PRO A 1 82 ? -11.088 -4.015 5.968 1.00 92.44 82 PRO A N 1
ATOM 622 C CA . PRO A 1 82 ? -11.733 -5.315 6.124 1.00 92.44 82 PRO A CA 1
ATOM 623 C C . PRO A 1 82 ? -12.984 -5.248 7.002 1.00 92.44 82 PRO A C 1
ATOM 625 O O . PRO A 1 82 ? -13.045 -4.477 7.961 1.00 92.44 82 PRO A O 1
ATOM 628 N N . ALA A 1 83 ? -13.945 -6.138 6.747 1.00 89.94 83 ALA A N 1
ATOM 629 C CA . ALA A 1 83 ? -15.118 -6.285 7.602 1.00 89.94 83 ALA A CA 1
ATOM 630 C C . ALA A 1 83 ? -14.715 -6.499 9.075 1.00 89.94 83 ALA A C 1
ATOM 632 O O . ALA A 1 83 ? -13.868 -7.338 9.393 1.00 89.94 83 ALA A O 1
ATOM 633 N N . GLY A 1 84 ? -15.321 -5.726 9.980 1.00 87.56 84 GLY A N 1
ATOM 634 C CA . GLY A 1 84 ? -15.012 -5.767 11.412 1.00 87.56 84 GLY A CA 1
ATOM 635 C C . GLY A 1 84 ? -13.725 -5.039 11.823 1.00 87.56 84 GLY A C 1
ATOM 636 O O . GLY A 1 84 ? -13.356 -5.098 12.995 1.00 87.56 84 GLY A O 1
ATOM 637 N N . TYR A 1 85 ? -13.042 -4.340 10.909 1.00 90.56 85 TYR A N 1
ATOM 638 C CA . TYR A 1 85 ? -11.921 -3.469 11.257 1.00 90.56 85 TYR A CA 1
ATOM 639 C C . TYR A 1 85 ? -12.394 -2.311 12.138 1.00 90.56 85 TYR A C 1
ATOM 641 O O . TYR A 1 85 ? -13.343 -1.617 11.788 1.00 90.56 85 TYR A O 1
ATOM 649 N N . THR A 1 86 ? -11.714 -2.089 13.264 1.00 85.56 86 THR A N 1
ATOM 650 C CA . THR A 1 86 ? -12.021 -1.029 14.249 1.00 85.56 86 THR A CA 1
ATOM 651 C C . THR A 1 86 ? -10.847 -0.075 14.489 1.00 85.56 86 THR A C 1
ATOM 653 O O . THR A 1 86 ? -10.863 0.728 15.422 1.00 85.56 86 THR A O 1
ATOM 656 N N . GLY A 1 87 ? -9.797 -0.183 13.671 1.00 84.75 87 GLY A N 1
ATOM 657 C CA . GLY A 1 87 ? -8.599 0.641 13.784 1.00 84.75 87 GLY A CA 1
ATOM 658 C C . GLY A 1 87 ? -8.765 2.040 13.177 1.00 84.75 87 GLY A C 1
ATOM 659 O O . GLY A 1 87 ? -9.840 2.403 12.707 1.00 84.75 87 GLY A O 1
ATOM 660 N N . PRO A 1 88 ? -7.701 2.858 13.170 1.00 81.81 88 PRO A N 1
ATOM 661 C CA . PRO A 1 88 ? -7.746 4.198 12.591 1.00 81.81 88 PRO A CA 1
ATOM 662 C C . PRO A 1 88 ? -8.002 4.166 11.077 1.00 81.81 88 PRO A C 1
ATOM 664 O O . PRO A 1 88 ? -7.586 3.230 10.393 1.00 81.81 88 PRO A O 1
ATOM 667 N N . GLY A 1 89 ? -8.624 5.229 10.558 1.00 81.94 89 GLY A N 1
ATOM 668 C CA . GLY A 1 89 ? -8.833 5.422 9.120 1.00 81.94 89 GLY A CA 1
ATOM 669 C C . GLY A 1 89 ? -10.000 4.633 8.524 1.00 81.94 89 GLY A C 1
ATOM 670 O O . GLY A 1 89 ? -9.961 4.345 7.337 1.00 81.94 89 GLY A O 1
ATOM 671 N N . GLN A 1 90 ? -11.016 4.273 9.322 1.00 87.88 90 GLN A N 1
ATOM 672 C CA . GLN A 1 90 ? -12.237 3.614 8.822 1.00 87.88 90 GLN A CA 1
ATOM 673 C C . GLN A 1 90 ? -12.949 4.425 7.740 1.00 87.88 90 GLN A C 1
ATOM 675 O O . GLN A 1 90 ? -13.424 3.847 6.769 1.00 87.88 90 GLN A O 1
ATOM 680 N N . ASP A 1 91 ? -12.970 5.745 7.914 1.00 89.31 91 ASP A N 1
ATOM 681 C CA . ASP A 1 91 ? -13.638 6.680 7.010 1.00 89.31 91 ASP A CA 1
ATOM 682 C C . ASP A 1 91 ? -12.684 7.229 5.930 1.00 89.31 91 ASP A C 1
ATOM 684 O O . ASP A 1 91 ? -13.075 8.021 5.082 1.00 89.31 91 ASP A O 1
ATOM 688 N N . VAL A 1 92 ? -11.407 6.825 5.952 1.00 90.25 92 VAL A N 1
ATOM 689 C CA . VAL A 1 92 ? -10.445 7.258 4.936 1.00 90.25 92 VAL A CA 1
ATOM 690 C C . VAL A 1 92 ? -10.598 6.391 3.705 1.00 90.25 92 VAL A C 1
ATOM 692 O O . VAL A 1 92 ? -10.496 5.166 3.762 1.00 90.25 92 VAL A O 1
ATOM 695 N N . GLU A 1 93 ? -10.742 7.053 2.572 1.00 93.00 93 GLU A N 1
ATOM 696 C CA . GLU A 1 93 ? -10.574 6.456 1.265 1.00 93.00 93 GLU A CA 1
ATOM 697 C C . GLU A 1 93 ? -9.176 6.763 0.735 1.00 93.00 93 GLU A C 1
ATOM 699 O O . GLU A 1 93 ? -8.528 7.744 1.110 1.00 93.00 93 GLU A O 1
ATOM 704 N N . GLY A 1 94 ? -8.690 5.922 -0.168 1.00 93.56 94 GLY A N 1
ATOM 705 C CA . GLY A 1 94 ? -7.420 6.192 -0.809 1.00 93.56 94 GLY A CA 1
ATOM 706 C C . GLY A 1 94 ? -7.093 5.241 -1.938 1.00 93.56 94 GLY A C 1
ATOM 707 O O . GLY A 1 94 ? -7.682 4.168 -2.063 1.00 93.56 94 GLY A O 1
ATOM 708 N N . VAL A 1 95 ? -6.127 5.653 -2.748 1.00 95.50 95 VAL A N 1
ATOM 709 C CA . VAL A 1 95 ? -5.552 4.881 -3.846 1.00 95.50 95 VAL A CA 1
ATOM 710 C C . VAL A 1 95 ? -4.036 5.003 -3.781 1.00 95.50 95 VAL A C 1
ATOM 712 O O . VAL A 1 95 ? -3.495 6.085 -3.562 1.00 95.50 95 VAL A O 1
ATOM 715 N N . ILE A 1 96 ? -3.349 3.885 -3.974 1.00 93.75 96 ILE A N 1
ATOM 716 C CA . ILE A 1 96 ? -1.918 3.829 -4.243 1.00 93.75 96 ILE A CA 1
ATOM 717 C C . ILE A 1 96 ? -1.751 3.424 -5.700 1.00 93.75 96 ILE A C 1
ATOM 719 O O . ILE A 1 96 ? -2.237 2.369 -6.100 1.00 93.75 96 ILE A O 1
ATOM 723 N N . VAL A 1 97 ? -1.025 4.231 -6.464 1.00 93.50 97 VAL A N 1
ATOM 724 C CA . VAL A 1 97 ? -0.581 3.904 -7.818 1.00 93.50 97 VAL A CA 1
ATOM 725 C C . VAL A 1 97 ? 0.918 3.639 -7.766 1.00 93.50 97 VAL A C 1
ATOM 727 O O . VAL A 1 97 ? 1.690 4.418 -7.201 1.00 93.50 97 VAL A O 1
ATOM 730 N N . VAL A 1 98 ? 1.341 2.508 -8.315 1.00 91.38 98 VAL A N 1
ATOM 731 C CA . VAL A 1 98 ? 2.749 2.143 -8.473 1.00 91.38 98 VAL A CA 1
ATOM 732 C C . VAL A 1 98 ? 2.991 1.897 -9.951 1.00 91.38 98 VAL A C 1
ATOM 734 O O . VAL A 1 98 ? 2.262 1.119 -10.557 1.00 91.38 98 VAL A O 1
ATOM 737 N N . GLY A 1 99 ? 3.996 2.557 -10.514 1.00 89.88 99 GLY A N 1
ATOM 738 C CA . GLY A 1 99 ? 4.404 2.421 -11.905 1.00 89.88 99 GLY A CA 1
ATOM 739 C C . GLY A 1 99 ? 5.885 2.078 -12.017 1.00 89.88 99 GLY A C 1
ATOM 740 O O . GLY A 1 99 ? 6.694 2.502 -11.186 1.00 89.88 99 GLY A O 1
ATOM 741 N N . VAL A 1 100 ? 6.234 1.314 -13.043 1.00 87.50 100 VAL A N 1
ATOM 742 C CA . VAL A 1 100 ? 7.613 1.031 -13.434 1.00 87.50 100 VAL A CA 1
ATOM 743 C C . VAL A 1 100 ? 7.736 1.305 -14.923 1.00 87.50 100 VAL A C 1
ATOM 745 O O . VAL A 1 100 ? 7.029 0.698 -15.721 1.00 87.50 100 VAL A O 1
ATOM 748 N N . GLU A 1 101 ? 8.633 2.217 -15.277 1.00 86.81 101 GLU A N 1
ATOM 749 C CA . GLU A 1 101 ? 8.875 2.646 -16.653 1.00 86.81 101 GLU A CA 1
ATOM 750 C C . GLU A 1 101 ? 10.330 2.370 -17.034 1.00 86.81 101 GLU A C 1
ATOM 752 O O . GLU A 1 101 ? 11.256 2.687 -16.279 1.00 86.81 101 GLU A O 1
ATOM 757 N N . GLY A 1 102 ? 10.548 1.805 -18.220 1.00 83.44 102 GLY A N 1
ATOM 758 C CA . GLY A 1 102 ? 11.875 1.754 -18.819 1.00 83.44 1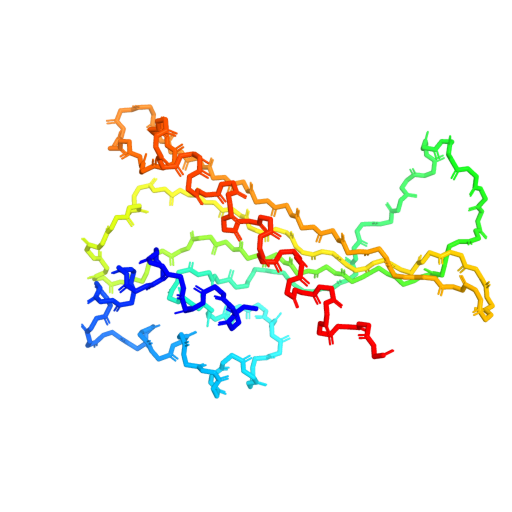02 GLY A CA 1
ATOM 759 C C . GLY A 1 102 ? 12.278 3.125 -19.375 1.00 83.44 102 GLY A C 1
ATOM 760 O O . GLY A 1 102 ? 11.519 3.762 -20.099 1.00 83.44 102 GLY A O 1
ATOM 761 N N . VAL A 1 103 ? 13.485 3.599 -19.060 1.00 82.12 103 VAL A N 1
ATOM 762 C CA . VAL A 1 103 ? 13.992 4.899 -19.540 1.00 82.12 103 VAL A CA 1
ATOM 763 C C . VAL A 1 103 ? 15.344 4.741 -20.240 1.00 82.12 103 VAL A C 1
ATOM 765 O O . VAL A 1 103 ? 16.251 4.117 -19.702 1.00 82.12 103 VAL A O 1
ATOM 768 N N . GLY A 1 104 ? 15.505 5.330 -21.430 1.00 72.88 104 GLY A N 1
ATOM 769 C CA . GLY A 1 104 ? 16.727 5.220 -22.243 1.00 72.88 104 GLY A CA 1
ATOM 770 C C . GLY A 1 104 ? 16.876 3.900 -23.020 1.00 72.88 104 GLY A C 1
ATOM 771 O O . GLY A 1 104 ? 16.053 2.994 -22.902 1.00 72.88 104 GLY A O 1
ATOM 772 N N . GLU A 1 105 ? 17.940 3.799 -23.826 1.00 65.19 105 GLU A N 1
ATOM 773 C CA . GLU A 1 105 ? 18.236 2.661 -24.715 1.00 65.19 105 GLU A CA 1
ATOM 774 C C . GLU A 1 105 ? 19.619 2.037 -24.428 1.00 65.19 105 GLU A C 1
ATOM 776 O O . GLU A 1 105 ? 20.562 2.723 -24.026 1.00 65.19 105 GLU A O 1
ATOM 781 N N . GLY A 1 106 ? 19.767 0.732 -24.694 1.00 63.47 106 GLY A N 1
ATOM 782 C CA . GLY A 1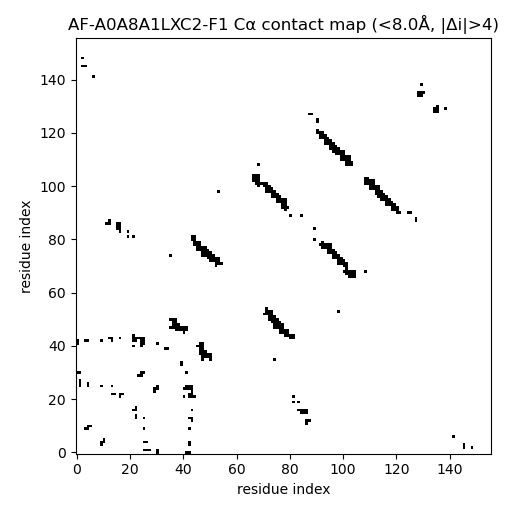 106 ? 21.050 0.013 -24.631 1.00 63.47 106 GLY A CA 1
ATOM 783 C C . GLY A 1 106 ? 21.553 -0.294 -23.212 1.00 63.47 106 GLY A C 1
ATOM 784 O O . GLY A 1 106 ? 20.784 -0.322 -22.257 1.00 63.47 106 GLY A O 1
ATOM 785 N N . GLU A 1 107 ? 22.865 -0.521 -23.058 1.00 61.25 107 GLU A N 1
ATOM 786 C CA . GLU A 1 107 ? 23.522 -0.848 -21.768 1.00 61.25 107 GLU A CA 1
ATOM 787 C C . GLU A 1 107 ? 23.428 0.273 -20.708 1.00 61.25 107 GLU A C 1
ATOM 789 O O . GLU A 1 107 ? 23.833 0.084 -19.564 1.00 61.25 107 GLU A O 1
ATOM 794 N N . GLN A 1 108 ? 22.900 1.442 -21.084 1.00 65.75 108 GLN A N 1
ATOM 795 C CA . GLN A 1 108 ? 22.698 2.613 -20.223 1.00 65.75 108 GLN A CA 1
ATOM 796 C C . GLN A 1 108 ? 21.218 2.840 -19.873 1.00 65.75 108 GLN A C 1
ATOM 798 O O . GLN A 1 108 ? 20.887 3.851 -19.251 1.00 65.75 108 GLN A O 1
ATOM 803 N N . GLY A 1 109 ? 20.331 1.921 -20.276 1.00 72.62 109 GLY A N 1
ATOM 804 C CA . GLY A 1 109 ? 18.922 1.949 -19.902 1.00 72.62 109 GLY A CA 1
ATOM 805 C C . GLY A 1 109 ? 18.742 1.911 -18.382 1.00 72.62 109 GLY A C 1
ATOM 806 O O . GLY A 1 109 ? 19.432 1.181 -17.668 1.00 72.62 109 GLY A O 1
ATOM 807 N N . GLY A 1 110 ? 17.818 2.724 -17.886 1.00 80.44 110 GLY A N 1
ATOM 808 C CA . GLY A 1 110 ? 17.432 2.804 -16.486 1.00 80.44 110 GLY A CA 1
ATOM 809 C C . GLY A 1 110 ? 15.982 2.388 -16.264 1.00 80.44 110 GLY A C 1
ATOM 810 O O . GLY A 1 110 ? 15.222 2.136 -17.198 1.00 80.44 110 GLY A O 1
ATOM 811 N N . ILE A 1 111 ? 15.597 2.354 -14.991 1.00 82.31 111 ILE A N 1
ATOM 812 C CA . ILE A 1 111 ? 14.219 2.128 -14.556 1.00 82.31 111 ILE A CA 1
ATOM 813 C C . ILE A 1 111 ? 13.769 3.361 -13.780 1.00 82.31 111 ILE A C 1
ATOM 815 O O . ILE A 1 111 ? 14.435 3.781 -12.829 1.00 82.31 111 ILE A O 1
ATOM 819 N N . LEU A 1 112 ? 12.630 3.925 -14.166 1.00 84.00 112 LEU A N 1
ATOM 820 C CA . LEU A 1 112 ? 11.927 4.935 -13.395 1.00 84.00 112 LEU A CA 1
ATOM 821 C C . LEU A 1 112 ? 10.842 4.250 -12.560 1.00 84.00 112 LEU A C 1
ATOM 823 O O . LEU A 1 112 ? 9.919 3.635 -13.085 1.00 84.00 112 LEU A O 1
ATOM 827 N N . LEU A 1 113 ? 10.966 4.364 -11.239 1.00 84.94 113 LEU A N 1
ATOM 828 C CA . LEU A 1 113 ? 9.928 3.942 -10.306 1.00 84.94 113 LEU A CA 1
ATOM 829 C C . LEU A 1 113 ? 9.028 5.129 -9.980 1.00 84.94 113 LEU A C 1
ATOM 831 O O . LEU A 1 113 ? 9.499 6.145 -9.464 1.00 84.94 113 LEU A O 1
ATOM 835 N N . VAL A 1 114 ? 7.731 4.967 -10.213 1.00 83.88 114 VAL A N 1
ATOM 836 C CA . VAL A 1 114 ? 6.703 5.939 -9.851 1.00 83.88 114 VAL A CA 1
ATOM 837 C C . VAL A 1 114 ? 5.883 5.365 -8.705 1.00 83.88 114 VAL A C 1
ATOM 839 O O . VAL A 1 114 ? 5.430 4.223 -8.742 1.00 83.88 114 VAL A O 1
ATOM 842 N N . ASN A 1 115 ? 5.686 6.154 -7.655 1.00 85.75 115 ASN A N 1
ATOM 843 C CA . ASN A 1 115 ? 4.748 5.814 -6.599 1.00 85.75 115 ASN A CA 1
ATOM 844 C C . ASN A 1 115 ? 3.968 7.053 -6.193 1.00 85.75 115 ASN A C 1
ATOM 846 O O . ASN A 1 115 ? 4.544 8.077 -5.833 1.00 85.75 115 ASN A O 1
ATOM 850 N N . GLU A 1 116 ? 2.653 6.922 -6.222 1.00 89.44 116 GLU A N 1
ATOM 851 C CA . GLU A 1 116 ? 1.733 7.980 -5.878 1.00 89.44 116 GLU A CA 1
ATOM 852 C C . GLU A 1 116 ? 0.686 7.439 -4.903 1.00 89.44 116 GLU A C 1
ATOM 854 O O . GLU A 1 116 ? 0.242 6.297 -5.005 1.00 89.44 116 GLU A O 1
ATOM 859 N N . THR A 1 117 ? 0.341 8.223 -3.884 1.00 88.25 117 THR A N 1
ATOM 860 C CA . THR A 1 117 ? -0.632 7.830 -2.857 1.00 88.25 117 THR A CA 1
ATOM 861 C C . THR A 1 117 ? -1.583 8.978 -2.593 1.00 88.25 117 THR A C 1
ATOM 863 O O . THR A 1 117 ? -1.166 10.059 -2.183 1.00 88.25 117 THR A O 1
ATOM 866 N N . TRP A 1 118 ? -2.865 8.732 -2.837 1.00 90.50 118 TRP A N 1
ATOM 867 C CA . TRP A 1 118 ? -3.951 9.679 -2.642 1.00 90.50 118 TRP A CA 1
ATOM 868 C C . TRP A 1 118 ? -4.793 9.161 -1.494 1.00 90.50 118 TRP A C 1
ATOM 870 O O . TRP A 1 118 ? -5.188 8.000 -1.492 1.00 90.50 118 TRP A O 1
ATOM 880 N N . MET A 1 119 ? -5.054 10.006 -0.507 1.00 90.62 119 MET A N 1
ATOM 881 C CA . MET A 1 119 ? -5.965 9.693 0.587 1.00 90.62 119 MET A CA 1
ATOM 882 C C . MET A 1 119 ? -6.877 10.885 0.802 1.00 90.62 119 MET A C 1
ATOM 884 O O . MET A 1 119 ? -6.419 12.029 0.802 1.00 90.62 119 MET A O 1
ATOM 888 N N . TRP A 1 120 ? -8.158 10.614 0.990 1.00 92.50 120 TRP A N 1
ATOM 889 C CA . TRP A 1 120 ? -9.160 11.626 1.267 1.00 92.50 120 TRP A CA 1
ATOM 890 C C . TRP A 1 120 ? -10.161 11.098 2.284 1.00 92.50 120 TRP A C 1
ATOM 892 O O . TRP A 1 120 ? -10.267 9.901 2.538 1.00 92.50 120 TRP A O 1
ATOM 902 N N . ARG A 1 121 ? -10.866 12.033 2.906 1.00 93.25 121 ARG A N 1
ATOM 903 C CA . ARG A 1 121 ? -11.936 11.769 3.859 1.00 93.25 121 ARG A CA 1
ATOM 904 C C . ARG A 1 121 ? -12.921 12.930 3.817 1.00 93.25 121 ARG A C 1
ATOM 906 O O . ARG A 1 121 ? -12.547 14.045 3.432 1.00 93.25 121 ARG A O 1
ATOM 913 N N . GLY A 1 122 ? -14.154 12.702 4.238 1.00 91.88 122 GLY A N 1
ATOM 914 C CA . GLY A 1 122 ? -15.127 13.763 4.453 1.00 91.88 122 GLY A CA 1
ATOM 915 C C . GLY A 1 122 ? -14.628 14.764 5.498 1.00 91.88 122 GLY A C 1
ATOM 916 O O . GLY A 1 122 ? -13.992 14.397 6.486 1.00 91.88 122 GLY A O 1
ATOM 917 N N . GLN A 1 123 ? -14.926 16.053 5.320 1.00 88.25 123 GLN A N 1
ATOM 918 C CA . GLN A 1 123 ? -14.425 17.109 6.214 1.00 88.25 123 GLN A CA 1
ATOM 919 C C . GLN A 1 123 ? -14.851 16.904 7.680 1.00 88.25 123 GLN A C 1
ATOM 921 O O . GLN A 1 123 ? -14.071 17.182 8.592 1.00 88.25 123 GLN A O 1
ATOM 926 N N . ALA A 1 124 ? -16.066 16.392 7.895 1.00 89.25 124 ALA A N 1
ATOM 927 C CA . ALA A 1 124 ? -16.640 16.135 9.216 1.00 89.25 124 ALA A CA 1
ATOM 928 C C . ALA A 1 124 ? -16.131 14.842 9.883 1.00 89.25 124 ALA A C 1
ATOM 930 O O . ALA A 1 124 ? -16.400 14.620 11.063 1.00 89.25 124 ALA A O 1
ATOM 931 N N . GLU A 1 125 ? -15.417 13.987 9.148 1.00 87.56 125 GLU A N 1
ATOM 932 C CA . GLU A 1 125 ? -14.892 12.724 9.668 1.00 87.56 125 GLU A CA 1
ATOM 933 C C . GLU A 1 125 ? -13.680 12.948 10.573 1.00 87.56 125 GLU A C 1
ATOM 935 O O . GLU A 1 125 ? -13.102 14.039 10.643 1.00 87.56 125 GLU A O 1
ATOM 940 N N . LYS A 1 126 ? -13.291 11.905 11.310 1.00 85.00 126 LYS A N 1
ATOM 941 C CA . LYS A 1 126 ? -12.191 12.014 12.268 1.00 85.00 126 LYS A CA 1
ATOM 942 C C . LYS A 1 126 ? -10.874 12.284 11.529 1.00 85.00 126 LYS A C 1
ATOM 944 O O . LYS A 1 126 ? -10.516 11.505 10.646 1.00 85.00 126 LYS A O 1
ATOM 949 N N . PRO A 1 127 ? -10.116 13.324 11.924 1.00 83.69 127 PRO A N 1
ATOM 950 C CA . PRO A 1 127 ? -8.787 13.554 11.382 1.00 83.69 127 PRO A CA 1
ATOM 951 C C . PRO A 1 127 ? -7.878 12.351 11.606 1.00 83.69 127 PRO A C 1
ATOM 953 O O . PRO A 1 127 ? -7.899 11.729 12.675 1.00 83.69 127 PRO A O 1
ATOM 956 N N . VAL A 1 128 ? -7.039 12.051 10.620 1.00 81.94 128 VAL A N 1
ATOM 957 C CA . VAL A 1 128 ? -5.999 11.033 10.766 1.00 81.94 128 VAL A CA 1
ATOM 958 C C . VAL A 1 128 ? -4.684 11.633 11.239 1.00 81.94 128 VAL A C 1
ATOM 960 O O . VAL A 1 128 ? -4.420 12.824 11.100 1.00 81.94 128 VAL A O 1
ATOM 963 N N . MET A 1 129 ? -3.810 10.774 11.767 1.00 77.44 129 MET A N 1
ATOM 964 C CA . MET A 1 129 ? -2.483 11.161 12.262 1.00 77.44 129 MET A CA 1
ATOM 965 C C . MET A 1 129 ? -1.685 11.997 11.251 1.00 77.44 129 MET A C 1
ATOM 967 O O . MET A 1 129 ? -0.961 12.904 11.654 1.00 77.44 129 MET A O 1
ATOM 971 N N . LEU A 1 130 ? -1.838 11.722 9.951 1.00 78.38 130 LEU A N 1
ATOM 972 C CA . LEU A 1 130 ? -1.139 12.423 8.867 1.00 78.38 130 LEU A CA 1
ATOM 973 C C . LEU A 1 130 ? -1.487 13.911 8.762 1.00 78.38 130 LEU A C 1
ATOM 975 O O . LEU A 1 130 ? -0.690 14.683 8.235 1.00 78.38 130 LEU A O 1
ATOM 979 N N . GLU A 1 131 ? -2.641 14.321 9.284 1.00 82.06 131 GLU A N 1
ATOM 980 C CA . GLU A 1 131 ? -3.075 15.720 9.292 1.00 82.06 131 GLU A CA 1
ATOM 981 C C . GLU A 1 131 ? -2.444 16.517 10.443 1.00 82.06 131 GLU A C 1
ATOM 983 O O . GLU A 1 131 ? -2.398 17.746 10.409 1.00 82.06 131 GLU A O 1
ATOM 988 N N . GLY A 1 132 ? -1.906 15.831 11.456 1.00 81.94 132 GLY A N 1
ATOM 989 C CA . GLY A 1 132 ? -1.150 16.454 12.536 1.00 81.94 132 GLY A CA 1
ATOM 990 C C . GLY A 1 132 ? 0.292 16.771 12.128 1.00 81.94 132 GLY A C 1
ATOM 991 O O . GLY A 1 132 ? 0.919 16.039 11.366 1.00 81.94 132 GLY A O 1
ATOM 992 N N . VAL A 1 133 ? 0.875 17.827 12.705 1.00 82.94 133 VAL A N 1
ATOM 993 C CA . VAL A 1 133 ? 2.263 18.255 12.418 1.00 82.94 133 VAL A CA 1
ATOM 994 C C . VAL A 1 133 ? 3.276 17.133 12.672 1.00 82.94 133 VAL A C 1
ATOM 996 O O . VAL A 1 133 ? 4.126 16.856 11.826 1.00 82.94 133 VAL A O 1
ATOM 999 N N . VAL A 1 134 ? 3.157 16.457 13.819 1.00 81.12 134 VAL A N 1
ATOM 1000 C CA . VAL A 1 134 ? 4.048 15.352 14.207 1.00 81.12 134 VAL A CA 1
ATOM 1001 C C . VAL A 1 134 ? 3.855 14.145 13.292 1.00 81.12 134 VAL A C 1
ATOM 1003 O O . VAL A 1 134 ? 4.835 13.554 12.843 1.00 81.12 134 VAL A O 1
ATOM 1006 N N . GLY A 1 135 ? 2.605 13.790 12.983 1.00 80.44 135 GLY A N 1
ATOM 1007 C CA . GLY A 1 135 ? 2.314 12.646 12.124 1.00 80.44 135 GLY A CA 1
ATOM 1008 C C . GLY A 1 135 ? 2.772 12.867 10.685 1.00 80.44 135 GLY A C 1
ATOM 1009 O O . GLY A 1 135 ? 3.335 11.951 10.094 1.00 80.44 135 GLY A O 1
ATOM 1010 N N . ARG A 1 136 ? 2.651 14.089 10.154 1.00 84.06 136 ARG A N 1
ATOM 1011 C CA . ARG A 1 136 ? 3.181 14.453 8.833 1.00 84.06 136 ARG A CA 1
ATOM 1012 C C . ARG A 1 136 ? 4.705 14.361 8.770 1.00 84.06 136 ARG A C 1
ATOM 1014 O O . ARG A 1 136 ? 5.241 13.819 7.808 1.00 84.06 136 ARG A O 1
ATOM 1021 N N . TRP A 1 137 ? 5.405 14.854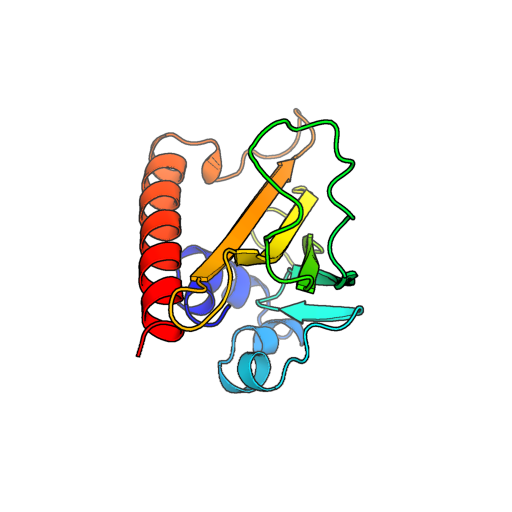 9.794 1.00 84.12 137 TRP A N 1
ATOM 1022 C CA . TRP A 1 137 ? 6.865 14.731 9.884 1.00 84.12 137 TRP A CA 1
ATOM 1023 C C . TRP A 1 137 ? 7.306 13.264 9.953 1.00 84.12 137 TRP A C 1
ATOM 1025 O O . TRP A 1 137 ? 8.164 12.834 9.181 1.00 84.12 137 TRP A O 1
ATOM 1035 N N . LEU A 1 138 ? 6.667 12.479 10.826 1.00 80.12 138 LEU A N 1
ATOM 1036 C CA . LEU A 1 138 ? 6.942 11.053 10.985 1.00 80.12 138 LEU A CA 1
ATOM 1037 C C . LEU A 1 138 ? 6.679 10.282 9.681 1.00 80.12 138 LEU A C 1
ATOM 1039 O O . LEU A 1 138 ? 7.478 9.436 9.284 1.00 80.12 138 LEU A O 1
ATOM 1043 N N . HIS A 1 139 ? 5.584 10.599 8.991 1.00 80.31 139 HIS A N 1
ATOM 1044 C CA . HIS A 1 139 ? 5.252 10.008 7.700 1.00 80.31 139 HIS A CA 1
ATOM 1045 C C . HIS A 1 139 ? 6.278 10.362 6.626 1.00 80.31 139 HIS A C 1
ATOM 1047 O O . HIS A 1 139 ? 6.706 9.472 5.901 1.00 80.31 139 HIS A O 1
ATOM 1053 N N . GLY A 1 140 ? 6.735 11.618 6.564 1.00 80.69 140 GLY A N 1
ATOM 1054 C CA . GLY A 1 140 ? 7.791 12.033 5.638 1.00 80.69 140 GLY A CA 1
ATOM 1055 C C . GLY A 1 140 ? 9.089 11.244 5.834 1.00 80.69 140 GLY A C 1
ATOM 1056 O O . GLY A 1 140 ? 9.680 10.772 4.862 1.00 80.69 140 GLY A O 1
ATOM 1057 N N . LEU A 1 141 ? 9.494 11.018 7.089 1.00 82.06 141 LEU A N 1
ATOM 1058 C CA . LEU A 1 141 ? 10.647 10.171 7.406 1.00 82.06 141 LEU A CA 1
ATOM 1059 C C . LEU A 1 141 ? 10.452 8.724 6.938 1.00 82.06 141 LEU A C 1
ATOM 1061 O O . LEU A 1 141 ? 11.348 8.158 6.308 1.00 82.06 141 LEU A O 1
ATOM 1065 N N . PHE A 1 142 ? 9.295 8.120 7.224 1.00 81.56 142 PHE A N 1
ATOM 1066 C CA . PHE A 1 142 ? 9.027 6.739 6.821 1.00 81.56 142 PHE A CA 1
ATOM 1067 C C . PHE A 1 142 ? 8.888 6.582 5.307 1.00 81.56 142 PHE A C 1
ATOM 1069 O O . PHE A 1 142 ? 9.414 5.613 4.767 1.00 81.56 142 PHE A O 1
ATOM 1076 N N . ALA A 1 143 ? 8.253 7.530 4.618 1.00 79.94 143 ALA A N 1
ATOM 1077 C CA . ALA A 1 143 ? 8.145 7.541 3.164 1.00 79.94 143 ALA A CA 1
ATOM 1078 C C . ALA A 1 143 ? 9.532 7.619 2.510 1.00 79.94 143 ALA A C 1
ATOM 1080 O O . ALA A 1 143 ? 9.866 6.780 1.677 1.00 79.94 143 ALA A O 1
ATOM 1081 N N . GLY A 1 144 ? 10.392 8.543 2.959 1.00 80.62 144 GLY A N 1
ATOM 1082 C CA . GLY A 1 144 ? 11.769 8.634 2.465 1.00 80.62 144 GLY A CA 1
ATOM 1083 C C . GLY A 1 144 ? 12.574 7.357 2.723 1.00 80.62 144 GLY A C 1
ATOM 1084 O O . GLY A 1 144 ? 13.273 6.857 1.842 1.00 80.62 144 GLY A O 1
ATOM 1085 N N . TRP A 1 145 ? 12.431 6.767 3.912 1.00 82.62 145 TRP A N 1
ATOM 1086 C CA . TRP A 1 145 ? 13.078 5.497 4.237 1.00 82.62 145 TRP A CA 1
ATOM 1087 C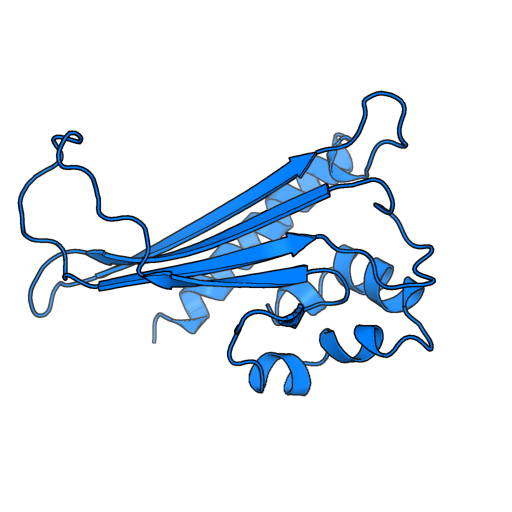 C . TRP A 1 145 ? 12.586 4.331 3.365 1.00 82.62 145 TRP A C 1
ATOM 1089 O O . TRP A 1 145 ? 13.400 3.508 2.935 1.00 82.62 145 TRP A O 1
ATOM 1099 N N . LEU A 1 146 ? 11.283 4.268 3.071 1.00 81.88 146 LEU A N 1
ATOM 1100 C CA . LEU A 1 146 ? 10.688 3.268 2.181 1.00 81.88 146 LEU A CA 1
ATOM 1101 C C . LEU A 1 146 ? 11.257 3.370 0.763 1.00 81.88 146 LEU A C 1
ATOM 1103 O O . LEU A 1 146 ? 11.626 2.339 0.203 1.00 81.88 146 LEU A O 1
ATOM 1107 N N . VAL A 1 147 ? 11.409 4.585 0.228 1.00 79.19 147 VAL A N 1
ATOM 1108 C CA . VAL A 1 147 ? 12.026 4.821 -1.090 1.00 79.19 147 VAL A CA 1
ATOM 1109 C C . VAL A 1 147 ? 13.470 4.317 -1.112 1.00 79.19 147 VAL A C 1
ATOM 1111 O O . VAL A 1 147 ? 13.822 3.500 -1.959 1.00 79.19 147 VAL A O 1
ATOM 1114 N N . VAL A 1 148 ? 14.295 4.708 -0.132 1.00 82.00 148 VAL A N 1
ATOM 1115 C CA . VAL A 1 148 ? 15.704 4.273 -0.056 1.00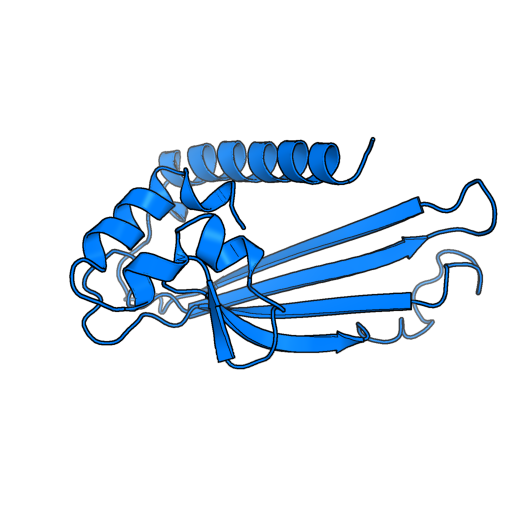 82.00 148 VAL A CA 1
ATOM 1116 C C . VAL A 1 148 ? 15.823 2.750 0.051 1.00 82.00 148 VAL A C 1
ATOM 1118 O O . VAL A 1 148 ? 16.692 2.140 -0.574 1.00 82.00 148 VAL A O 1
ATOM 1121 N N . LYS A 1 149 ? 14.961 2.108 0.849 1.00 81.62 149 LYS A N 1
ATOM 1122 C CA . LYS A 1 149 ? 14.937 0.645 0.975 1.00 81.62 149 LYS A CA 1
ATOM 1123 C C . LYS A 1 149 ? 14.470 -0.038 -0.309 1.00 81.62 149 LYS A C 1
ATOM 1125 O O . LYS A 1 149 ? 15.029 -1.077 -0.642 1.00 81.62 149 LYS A O 1
ATOM 1130 N N . GLY A 1 150 ? 13.491 0.538 -1.006 1.00 76.44 150 GLY A N 1
ATOM 1131 C CA . GLY A 1 150 ? 13.017 0.060 -2.302 1.00 76.44 150 GLY A CA 1
ATOM 1132 C C . GLY A 1 150 ? 14.118 0.094 -3.357 1.00 76.44 150 GLY A C 1
ATOM 1133 O O . GLY A 1 150 ? 14.383 -0.927 -3.978 1.00 76.44 150 GLY A O 1
ATOM 1134 N N . MET A 1 151 ? 14.839 1.214 -3.472 1.00 78.50 151 MET A N 1
ATOM 1135 C CA . MET A 1 151 ? 15.965 1.344 -4.406 1.00 78.50 151 MET A CA 1
ATOM 1136 C C . MET A 1 151 ? 17.039 0.276 -4.163 1.00 78.50 151 MET A C 1
ATOM 1138 O O . MET A 1 151 ? 17.449 -0.405 -5.093 1.00 78.50 151 MET A O 1
ATOM 1142 N N . ARG A 1 152 ? 17.430 0.040 -2.904 1.00 81.00 152 ARG A N 1
ATOM 1143 C CA . ARG A 1 152 ? 18.412 -1.010 -2.568 1.00 81.00 152 ARG A CA 1
ATOM 1144 C C . ARG A 1 152 ? 17.959 -2.429 -2.909 1.00 81.00 152 ARG A C 1
ATOM 1146 O O . ARG A 1 152 ? 18.801 -3.311 -2.984 1.00 81.00 152 ARG A O 1
ATOM 1153 N N . ALA A 1 153 ? 16.656 -2.673 -3.028 1.00 76.25 153 ALA A N 1
ATOM 1154 C CA . ALA A 1 153 ? 16.146 -3.989 -3.396 1.00 76.25 153 ALA A CA 1
ATOM 1155 C C . ALA A 1 153 ? 16.254 -4.261 -4.906 1.00 76.25 153 ALA A C 1
ATOM 1157 O O . ALA A 1 153 ? 16.192 -5.421 -5.298 1.00 76.25 153 ALA A O 1
ATOM 1158 N N . ILE A 1 154 ? 16.408 -3.215 -5.728 1.00 73.69 154 ILE A N 1
ATOM 1159 C CA . ILE A 1 154 ? 16.478 -3.317 -7.194 1.00 73.69 154 ILE A CA 1
ATOM 1160 C C . ILE A 1 154 ? 17.865 -2.992 -7.766 1.00 73.69 154 ILE A C 1
ATOM 1162 O O . ILE A 1 154 ? 18.175 -3.416 -8.873 1.00 73.69 154 ILE A O 1
ATOM 1166 N N . THR A 1 155 ? 18.711 -2.266 -7.030 1.00 63.56 155 THR A N 1
ATOM 1167 C CA . THR A 1 155 ? 20.109 -2.012 -7.403 1.00 63.56 155 THR A CA 1
ATOM 1168 C C . THR A 1 155 ? 21.011 -3.036 -6.712 1.00 63.56 155 THR A C 1
ATOM 1170 O O . THR A 1 155 ? 21.204 -2.940 -5.495 1.00 63.56 155 THR A O 1
ATOM 1173 N N . VAL A 1 156 ? 21.521 -4.012 -7.471 1.00 51.38 156 VAL A N 1
ATOM 1174 C CA . VAL A 1 156 ? 22.543 -4.984 -7.026 1.00 51.38 156 VAL A CA 1
ATOM 1175 C C . VAL A 1 156 ? 23.935 -4.391 -7.189 1.00 51.38 156 VAL A C 1
ATOM 1177 O O . VAL A 1 156 ? 24.184 -3.789 -8.256 1.00 51.38 156 VAL A O 1
#

Solvent-accessible surface area (backbone atoms only — not comparable to full-atom values): 9017 Å² total; per-residue (Å²): 113,67,72,54,44,73,33,75,68,35,49,51,50,41,61,40,24,71,95,41,78,46,38,54,26,44,38,60,74,50,56,73,68,56,82,58,43,64,70,42,61,42,62,45,29,34,30,23,70,36,58,48,71,42,81,78,80,69,86,79,67,92,71,77,74,103,52,47,42,95,52,40,41,28,38,32,26,35,49,47,78,50,92,86,57,75,42,90,62,78,73,44,42,35,41,37,42,37,36,43,33,38,36,43,65,73,101,72,44,46,75,47,80,44,78,49,77,50,72,50,59,61,88,89,53,85,83,52,62,62,81,39,76,66,36,37,53,54,46,52,52,51,52,53,49,50,51,55,54,52,50,59,73,72,57,130

Sequence (156 aa):
MKVFSRTPQAYVIRSALKGNPAHATFDDACIDALEFVPGDRVNGAYVVTYRGEGPEQDGSGSRGGKNSADWCERVEMRLETPAGYTGPGQDVEGVIVVGVEGVGEGEQGGILLVNETWMWRGQAEKPVMLEGVVGRWLHGLFAGWLVVKGMRAITV

Radius of gyration: 17.56 Å; Cα contacts (8 Å, |Δi|>4): 236; chains: 1; bounding box: 40×33×45 Å

pLDDT: mean 83.49, std 14.49, range [35.19, 97.94]